Protein AF-A0A379U625-F1 (afdb_monomer)

Radius of gyration: 15.31 Å; Cα contacts (8 Å, |Δi|>4): 90; chains: 1; bounding box: 39×29×34 Å

pLDDT: mean 89.84, std 6.22, range [55.31, 96.25]

Sequence (88 aa):
MVWTPRTLADALNNIADLDIEYNKSSLIIKMNDYGDLPLTVLFTSQQIIIETYICPANTIRDTAEFNVFLLRNQKVLPLSSVGITRVK

Secondary structure (DSSP, 8-state):
----HHHHHHHHTTSTTEEEEE-SSEEEEEEGGGTSEEEEEEE-SS-EEEEE----GGG-S-HHHHHHHHHHHTTT-TT---------

InterPro domains:
  IPR019231 Protein of unknown function DUF2170 [PF09938] (3-87)

Nearest PDB structures (foldseek):
  8q8o-assembly1_A-2  TM=7.115E-01  e=6.789E-04  Pseudomonas aeruginosa UCBPP-PA14
  1t6a-assembly1_A  TM=2.688E-01  e=3.675E-01  Geobacillus stearothermophilus
  3ju0-assembly1_A  TM=3.404E-01  e=1.310E+00  Pectobacterium atrosepticum

Mean predicted aligned error: 4.79 Å

Solvent-accessible surface area (backbone atoms only — not comparable to full-atom values): 5664 Å² total; per-residue (Å²): 133,87,86,43,46,63,63,49,50,67,66,49,69,80,47,81,62,57,51,78,48,70,53,95,54,34,31,41,37,28,32,54,89,64,77,53,40,55,36,42,35,38,64,55,99,87,51,76,47,77,47,69,82,90,71,66,76,88,76,50,90,54,60,67,63,52,48,54,52,56,69,65,44,36,80,81,38,78,91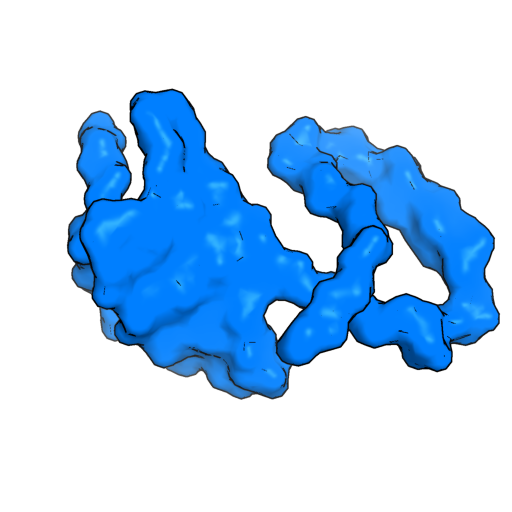,61,86,86,82,91,78,83,85,130

Foldseek 3Di:
DADFLVNVCVVCVPPPQWDWDDDRFWIWIQRNVVVRWIWIWGDDPPDIDIDTDDDPPVVDPDPPVVVVVV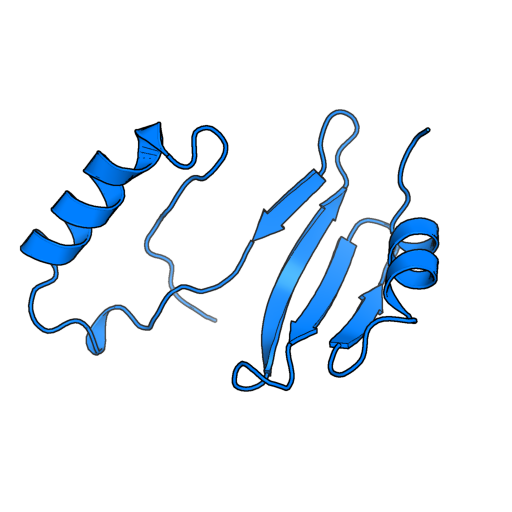VVCCVVVVPDDDDDDDDD

Structure (mmCIF, N/CA/C/O backbone):
data_AF-A0A379U625-F1
#
_entry.id   AF-A0A379U625-F1
#
loop_
_atom_site.group_PDB
_atom_site.id
_atom_site.type_symbol
_atom_site.label_atom_id
_atom_site.label_alt_id
_atom_site.label_comp_id
_atom_site.label_asym_id
_atom_site.label_entity_id
_atom_site.label_seq_id
_atom_site.pdbx_PDB_ins_code
_atom_site.Cartn_x
_atom_site.Cartn_y
_atom_site.Cartn_z
_atom_site.occupancy
_atom_site.B_iso_or_equiv
_atom_site.auth_seq_id
_atom_site.auth_comp_id
_atom_site.auth_asym_id
_atom_site.auth_atom_id
_atom_site.pdbx_PDB_model_num
ATOM 1 N N . MET A 1 1 ? 21.887 -5.832 -4.831 1.00 55.31 1 MET A N 1
ATOM 2 C CA . MET A 1 1 ? 21.162 -5.992 -6.110 1.00 55.31 1 MET A CA 1
ATOM 3 C C . MET A 1 1 ? 20.219 -4.808 -6.229 1.00 55.31 1 MET A C 1
ATOM 5 O O . MET A 1 1 ? 19.468 -4.585 -5.290 1.00 55.31 1 MET A O 1
ATOM 9 N N . VAL A 1 2 ? 20.332 -3.984 -7.274 1.00 80.06 2 VAL A N 1
ATOM 10 C CA . VAL A 1 2 ? 19.458 -2.810 -7.445 1.00 80.06 2 VAL A CA 1
ATOM 11 C C . VAL A 1 2 ? 18.188 -3.284 -8.143 1.00 80.06 2 VAL A C 1
ATOM 13 O O . VAL A 1 2 ? 18.252 -3.722 -9.289 1.00 80.06 2 VAL A O 1
ATOM 16 N N . TRP A 1 3 ? 17.055 -3.261 -7.446 1.00 86.88 3 TRP A N 1
ATOM 17 C CA . TRP A 1 3 ? 15.760 -3.551 -8.053 1.00 86.88 3 TRP A CA 1
ATOM 18 C C . TRP A 1 3 ? 15.405 -2.453 -9.057 1.00 86.88 3 TRP A C 1
ATOM 20 O O . TRP A 1 3 ? 15.418 -1.269 -8.727 1.00 86.88 3 TRP A O 1
ATOM 30 N N . THR A 1 4 ? 15.076 -2.853 -10.279 1.00 89.44 4 THR A N 1
ATOM 31 C CA . THR A 1 4 ? 14.492 -1.984 -11.309 1.00 89.44 4 THR A CA 1
ATOM 32 C C . THR A 1 4 ? 12.998 -2.291 -11.459 1.00 89.44 4 THR A C 1
ATOM 34 O O . THR A 1 4 ? 12.597 -3.420 -11.145 1.00 89.44 4 THR A O 1
ATOM 37 N N . PRO A 1 5 ? 12.178 -1.358 -11.989 1.00 90.50 5 PRO A N 1
ATOM 38 C CA . PRO A 1 5 ? 10.765 -1.623 -12.267 1.00 90.50 5 PRO A CA 1
ATOM 39 C C . PRO A 1 5 ? 10.551 -2.910 -13.068 1.00 90.50 5 PRO A C 1
ATOM 41 O O . PRO A 1 5 ? 9.717 -3.731 -12.705 1.00 90.50 5 PRO A O 1
ATOM 44 N N . ARG A 1 6 ? 11.381 -3.134 -14.095 1.00 90.75 6 ARG A N 1
ATOM 45 C CA . ARG A 1 6 ? 11.315 -4.327 -14.944 1.00 90.75 6 ARG A CA 1
ATOM 46 C C . ARG A 1 6 ? 11.651 -5.605 -14.182 1.00 90.75 6 ARG A C 1
ATOM 48 O O . ARG A 1 6 ? 10.877 -6.546 -14.210 1.00 90.75 6 ARG A O 1
ATOM 55 N N . THR A 1 7 ? 12.779 -5.633 -13.473 1.00 92.06 7 THR A N 1
ATOM 56 C CA . THR A 1 7 ? 13.193 -6.837 -12.731 1.00 92.06 7 THR A CA 1
ATOM 57 C C . THR A 1 7 ? 12.216 -7.194 -11.615 1.00 92.06 7 THR A C 1
ATOM 59 O O . THR A 1 7 ? 12.067 -8.368 -11.298 1.00 92.06 7 THR A O 1
ATOM 62 N N . LEU A 1 8 ? 11.569 -6.193 -11.004 1.00 91.88 8 LEU A N 1
ATOM 63 C CA . LEU A 1 8 ? 10.534 -6.441 -10.005 1.00 91.88 8 LEU A CA 1
ATOM 64 C C . LEU A 1 8 ? 9.250 -6.962 -10.663 1.00 91.88 8 LEU A C 1
ATOM 66 O O . LEU A 1 8 ? 8.697 -7.939 -10.176 1.00 91.88 8 LEU A O 1
ATOM 70 N N . ALA A 1 9 ? 8.819 -6.37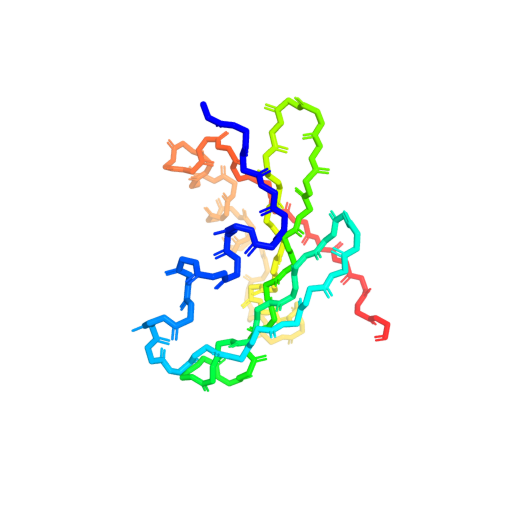4 -11.783 1.00 91.88 9 ALA A N 1
ATOM 71 C CA . ALA A 1 9 ? 7.677 -6.873 -12.552 1.00 91.88 9 ALA A CA 1
ATOM 72 C C . ALA A 1 9 ? 7.882 -8.334 -12.988 1.00 91.88 9 ALA A C 1
ATOM 74 O O . ALA A 1 9 ? 7.035 -9.178 -12.720 1.00 91.88 9 ALA A O 1
ATOM 75 N N . ASP A 1 10 ? 9.049 -8.653 -13.555 1.00 92.19 10 ASP A N 1
ATOM 76 C CA . ASP A 1 10 ? 9.403 -10.012 -13.983 1.00 92.19 10 ASP A CA 1
ATOM 77 C C . ASP A 1 10 ? 9.352 -11.017 -12.818 1.00 92.19 10 ASP A C 1
ATOM 79 O O . ASP A 1 10 ? 8.916 -12.154 -12.995 1.00 92.19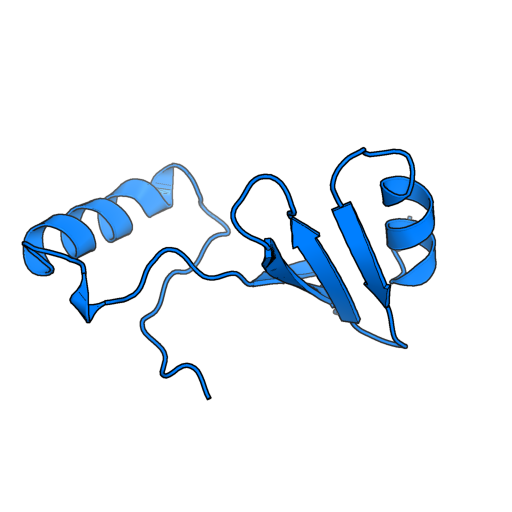 10 ASP A O 1
ATOM 83 N N . ALA A 1 11 ? 9.764 -10.600 -11.615 1.00 91.88 11 ALA A N 1
ATOM 84 C CA . ALA A 1 11 ? 9.707 -11.437 -10.418 1.00 91.88 11 ALA A CA 1
ATOM 85 C C . ALA A 1 11 ? 8.272 -11.653 -9.906 1.00 91.88 11 ALA A C 1
ATOM 87 O O . ALA A 1 11 ? 7.958 -12.732 -9.401 1.00 91.88 11 ALA A O 1
ATOM 88 N N . LEU A 1 12 ? 7.411 -10.642 -10.037 1.00 91.25 12 LEU A N 1
ATOM 89 C CA . LEU A 1 12 ? 6.027 -10.669 -9.564 1.00 91.25 12 LEU A CA 1
ATOM 90 C C . LEU A 1 12 ? 5.059 -11.341 -10.551 1.00 91.25 12 LEU A C 1
ATOM 92 O O . LEU A 1 12 ? 4.012 -11.804 -10.118 1.00 91.25 12 LEU A O 1
ATOM 96 N N . ASN A 1 13 ? 5.420 -11.476 -11.832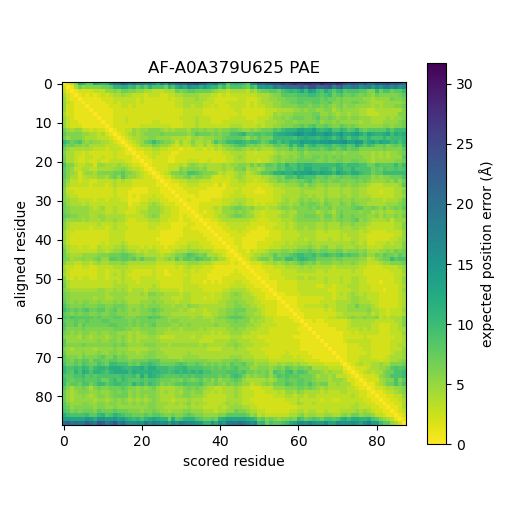 1.00 87.31 13 ASN A N 1
ATOM 97 C CA . ASN A 1 13 ? 4.582 -12.092 -12.875 1.00 87.31 13 ASN A CA 1
ATOM 98 C C . ASN A 1 13 ? 4.118 -13.532 -12.575 1.00 87.31 13 ASN A C 1
ATOM 100 O O . ASN A 1 13 ? 3.194 -14.021 -13.215 1.00 87.31 13 ASN A O 1
ATOM 104 N N . ASN A 1 14 ? 4.768 -14.233 -11.641 1.00 85.94 14 ASN A N 1
ATOM 105 C CA . ASN A 1 14 ? 4.389 -15.597 -11.253 1.00 85.94 14 ASN A CA 1
ATOM 106 C C . ASN A 1 14 ? 3.357 -15.643 -10.113 1.00 85.94 14 ASN A C 1
ATOM 108 O O . ASN A 1 14 ? 2.932 -16.729 -9.722 1.00 85.94 14 ASN A O 1
ATOM 112 N N . ILE A 1 15 ? 2.998 -14.492 -9.541 1.00 87.81 15 ILE A N 1
ATOM 113 C CA . ILE A 1 15 ? 1.970 -14.389 -8.507 1.00 87.81 15 ILE A CA 1
ATOM 114 C C . ILE A 1 15 ? 0.622 -14.245 -9.216 1.00 87.81 15 ILE A C 1
ATOM 116 O O . ILE A 1 15 ? 0.456 -13.366 -10.060 1.00 87.81 15 ILE A O 1
ATOM 120 N N . ALA A 1 16 ? -0.324 -15.125 -8.887 1.00 83.44 16 ALA A N 1
ATOM 121 C CA . ALA A 1 16 ? -1.687 -15.034 -9.398 1.00 83.44 16 ALA A CA 1
ATOM 122 C C . ALA A 1 16 ? -2.380 -13.746 -8.914 1.00 83.44 16 ALA A C 1
ATOM 124 O O . ALA A 1 16 ? -1.994 -13.166 -7.900 1.00 83.44 16 ALA A O 1
ATOM 125 N N . ASP A 1 17 ? -3.401 -13.313 -9.655 1.00 88.75 17 ASP A N 1
ATOM 126 C CA . ASP A 1 17 ? -4.322 -12.239 -9.251 1.00 88.75 17 ASP A CA 1
ATOM 127 C C . ASP A 1 17 ? -3.687 -10.840 -9.111 1.00 88.75 17 ASP A C 1
ATOM 129 O O . ASP A 1 17 ? -4.252 -9.942 -8.478 1.00 88.75 17 ASP A O 1
ATOM 133 N N . LEU A 1 18 ? -2.527 -10.638 -9.752 1.00 91.88 18 LEU A N 1
ATOM 134 C CA . LEU A 1 18 ? -1.862 -9.344 -9.898 1.00 91.88 18 LEU A CA 1
ATOM 135 C C . LEU A 1 18 ? -1.809 -8.905 -11.366 1.00 91.88 18 LEU A C 1
ATOM 137 O O . LEU A 1 18 ? -1.138 -9.543 -12.179 1.00 91.88 18 LEU A O 1
ATOM 141 N N . ASP A 1 19 ? -2.401 -7.752 -11.678 1.00 92.31 19 ASP A N 1
ATOM 142 C CA . ASP A 1 19 ? -2.146 -7.071 -12.951 1.00 92.31 19 ASP A CA 1
ATOM 143 C C . ASP A 1 19 ? -1.024 -6.050 -12.763 1.00 92.31 19 ASP A C 1
ATOM 145 O O . ASP A 1 19 ? -1.078 -5.190 -11.879 1.00 92.31 19 ASP A O 1
ATOM 149 N N . ILE A 1 20 ? 0.010 -6.137 -13.599 1.00 93.88 20 ILE A N 1
ATOM 150 C CA . ILE A 1 20 ? 1.245 -5.373 -13.424 1.00 93.88 20 ILE A CA 1
ATOM 151 C C . ILE A 1 20 ? 1.492 -4.468 -14.630 1.00 93.88 20 ILE A C 1
ATOM 153 O O . ILE A 1 20 ? 1.680 -4.928 -15.755 1.00 93.88 20 ILE A O 1
ATOM 157 N N . GLU A 1 21 ? 1.587 -3.167 -14.377 1.00 91.75 21 GLU A N 1
ATOM 158 C CA . GLU A 1 21 ? 1.942 -2.148 -15.363 1.00 91.75 21 GLU A CA 1
ATOM 159 C C . GLU A 1 21 ? 3.201 -1.410 -14.892 1.00 91.75 21 GLU A C 1
ATOM 161 O O . GLU A 1 21 ? 3.252 -0.906 -13.773 1.00 91.75 21 GLU A O 1
ATOM 166 N N . TYR A 1 22 ? 4.244 -1.306 -15.718 1.00 90.38 22 TYR A N 1
ATOM 167 C CA . TYR A 1 22 ? 5.477 -0.606 -15.333 1.00 90.38 22 TYR A CA 1
ATOM 168 C C . TYR A 1 22 ? 5.911 0.443 -16.351 1.00 90.38 22 TYR A C 1
ATOM 170 O O . TYR A 1 22 ? 5.679 0.324 -17.552 1.00 90.38 22 TYR A O 1
ATOM 178 N N . ASN A 1 23 ? 6.600 1.473 -15.861 1.00 89.38 23 ASN A N 1
ATOM 179 C CA . ASN A 1 23 ? 7.271 2.478 -16.679 1.00 89.38 23 ASN A CA 1
ATOM 180 C C . ASN A 1 23 ? 8.747 2.626 -16.253 1.00 89.38 23 ASN A C 1
ATOM 182 O O . ASN A 1 23 ? 9.315 1.750 -15.601 1.00 89.38 23 ASN A O 1
ATOM 186 N N . LYS A 1 24 ? 9.408 3.721 -16.654 1.00 85.00 24 LYS A N 1
ATOM 187 C CA . LYS A 1 24 ? 10.836 3.951 -16.374 1.00 85.00 24 LYS A CA 1
ATOM 188 C C . LYS A 1 24 ? 11.185 4.032 -14.880 1.00 85.00 24 LYS A C 1
ATOM 190 O O . LYS A 1 24 ? 12.304 3.671 -14.529 1.00 85.00 24 LYS A O 1
ATOM 195 N N . SER A 1 25 ? 10.288 4.519 -14.023 1.00 86.62 25 SER A N 1
ATOM 196 C CA . SER A 1 25 ? 10.579 4.810 -12.606 1.00 86.62 25 SER A CA 1
ATOM 197 C C . SER A 1 25 ? 9.493 4.367 -11.626 1.00 86.62 25 SER A C 1
ATOM 199 O O . SER A 1 25 ? 9.674 4.505 -10.416 1.00 86.62 25 SER A O 1
ATOM 201 N N . SER A 1 26 ? 8.374 3.843 -12.120 1.00 91.75 26 SER A N 1
ATOM 202 C CA . SER A 1 26 ? 7.285 3.346 -11.291 1.00 91.75 26 SER A CA 1
ATOM 203 C C . SER A 1 26 ? 6.697 2.048 -11.828 1.00 91.75 26 SER A C 1
ATOM 205 O O . SER A 1 26 ? 6.854 1.694 -12.999 1.00 91.75 26 SER A O 1
ATOM 207 N N . LEU A 1 27 ? 6.000 1.357 -10.940 1.00 94.56 27 LEU A N 1
ATOM 208 C CA . LEU A 1 27 ? 5.274 0.122 -11.178 1.00 94.56 27 LEU A CA 1
ATOM 209 C C . LEU A 1 27 ? 3.908 0.270 -10.498 1.00 94.56 27 LEU A C 1
ATOM 211 O O . LEU A 1 27 ? 3.844 0.662 -9.339 1.00 94.56 27 LEU A O 1
ATOM 215 N N . ILE A 1 28 ? 2.831 0.017 -11.226 1.00 94.62 28 ILE A N 1
ATOM 216 C CA .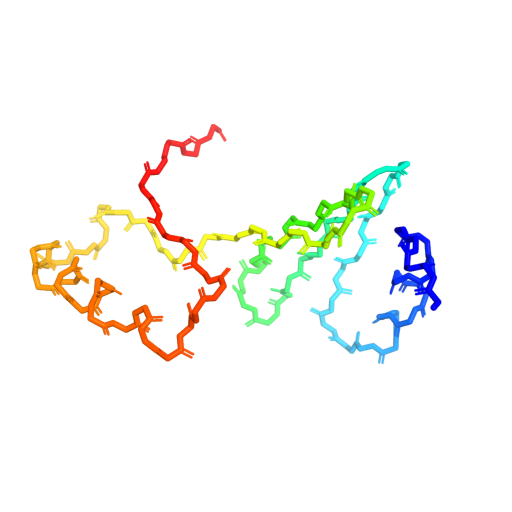 ILE A 1 28 ? 1.466 -0.039 -10.713 1.00 94.62 28 ILE A CA 1
ATOM 217 C C . ILE A 1 28 ? 1.081 -1.512 -10.682 1.00 94.62 28 ILE A C 1
ATOM 219 O O . ILE A 1 28 ? 1.193 -2.205 -11.691 1.00 94.62 28 ILE A O 1
ATOM 223 N N . ILE A 1 29 ? 0.651 -1.983 -9.519 1.00 95.19 29 ILE A N 1
ATOM 224 C CA . ILE A 1 29 ? 0.150 -3.341 -9.323 1.00 95.19 29 ILE A CA 1
ATOM 225 C C . ILE A 1 29 ? -1.322 -3.212 -8.940 1.00 95.19 29 ILE A C 1
ATOM 227 O O . ILE A 1 29 ? -1.634 -2.493 -7.993 1.00 95.19 29 ILE A O 1
ATOM 231 N N . LYS A 1 30 ? -2.222 -3.882 -9.654 1.00 95.06 30 LYS A N 1
ATOM 232 C CA . LYS A 1 30 ? -3.626 -4.015 -9.253 1.00 95.06 30 LYS A CA 1
ATOM 233 C C . LYS A 1 30 ? -3.810 -5.380 -8.612 1.00 95.06 30 LYS A C 1
ATOM 235 O O . LYS A 1 30 ? -3.423 -6.389 -9.193 1.00 95.06 30 LYS A O 1
ATOM 240 N N . MET A 1 31 ? -4.349 -5.393 -7.398 1.00 94.25 31 MET A N 1
ATOM 241 C CA . MET A 1 31 ? -4.674 -6.620 -6.679 1.00 94.25 31 MET A CA 1
ATOM 242 C C . MET A 1 31 ? -6.132 -6.994 -6.952 1.00 94.25 31 MET A C 1
ATOM 244 O O . MET A 1 31 ? -7.039 -6.429 -6.333 1.00 94.25 31 MET A O 1
ATOM 248 N N . ASN A 1 32 ? -6.353 -7.942 -7.858 1.00 91.88 32 ASN A N 1
ATOM 249 C CA . ASN A 1 32 ? -7.689 -8.275 -8.365 1.00 91.88 32 ASN A CA 1
ATOM 250 C C . ASN A 1 32 ? -8.583 -8.868 -7.256 1.00 91.88 32 ASN A C 1
ATOM 252 O O . ASN A 1 32 ? -9.747 -8.495 -7.112 1.00 91.88 32 ASN A O 1
ATOM 256 N N . ASP A 1 33 ? -8.002 -9.672 -6.361 1.00 93.25 33 ASP A N 1
ATOM 257 C CA . ASP A 1 33 ? -8.694 -10.251 -5.197 1.00 93.25 33 ASP A CA 1
ATOM 258 C C . ASP A 1 33 ? -9.112 -9.227 -4.128 1.00 93.25 33 ASP A C 1
ATOM 260 O O . ASP A 1 33 ? -9.916 -9.526 -3.243 1.00 93.25 33 ASP A O 1
ATOM 264 N N . TYR A 1 34 ? -8.586 -8.002 -4.202 1.00 89.12 34 TYR A N 1
ATOM 265 C CA . TYR A 1 34 ? -8.836 -6.932 -3.234 1.00 89.12 34 TYR A CA 1
ATOM 266 C C . TYR A 1 34 ? -9.685 -5.801 -3.825 1.00 89.12 34 TYR A C 1
ATOM 268 O O . TYR A 1 34 ? -9.602 -4.659 -3.375 1.00 89.12 34 TYR A O 1
ATOM 276 N N . GLY A 1 35 ? -10.517 -6.114 -4.824 1.00 88.44 35 GLY A N 1
ATOM 277 C CA . GLY A 1 35 ? -11.367 -5.129 -5.494 1.00 88.44 35 GLY A CA 1
ATOM 278 C C . GLY A 1 35 ? -10.550 -4.165 -6.348 1.00 88.44 35 GLY A C 1
ATOM 279 O O . GLY A 1 35 ? -10.740 -2.952 -6.261 1.00 88.44 35 GLY A O 1
ATOM 280 N 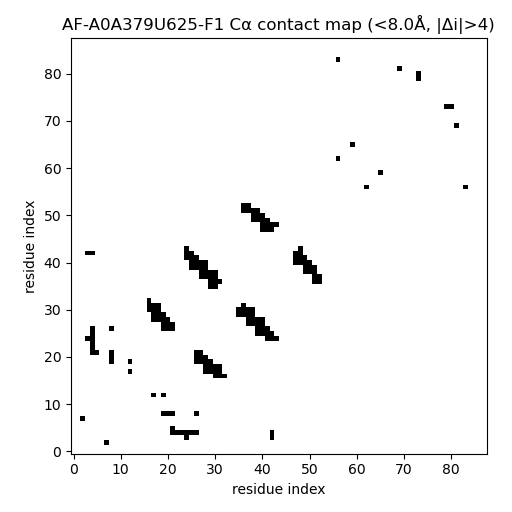N . ASP A 1 36 ? -9.612 -4.718 -7.118 1.00 91.31 36 ASP A N 1
ATOM 281 C CA . ASP A 1 36 ? -8.695 -3.991 -8.000 1.00 91.31 36 ASP A CA 1
ATOM 282 C C . ASP A 1 36 ? -7.854 -2.934 -7.267 1.00 91.31 36 ASP A C 1
ATOM 284 O O . ASP A 1 36 ? -7.542 -1.870 -7.811 1.00 91.31 36 ASP A O 1
ATOM 288 N N . LEU A 1 37 ? -7.486 -3.213 -6.008 1.00 93.06 37 LEU A N 1
ATOM 289 C CA . LEU A 1 37 ? -6.756 -2.269 -5.164 1.00 93.06 37 LEU A CA 1
ATOM 290 C C . LEU A 1 37 ? -5.421 -1.888 -5.830 1.00 93.06 37 LEU A C 1
ATOM 292 O O . LEU A 1 37 ? -4.580 -2.767 -6.050 1.00 93.06 37 LEU A O 1
ATOM 296 N N . PRO A 1 38 ? -5.182 -0.595 -6.122 1.00 93.44 38 PRO A N 1
ATOM 297 C CA . PRO A 1 38 ? -3.941 -0.171 -6.741 1.00 93.44 38 PRO A CA 1
ATOM 298 C C . PRO A 1 38 ? -2.831 -0.004 -5.697 1.00 93.44 38 PRO A C 1
ATOM 300 O O . PRO A 1 38 ? -2.992 0.655 -4.666 1.00 93.44 38 PRO A O 1
ATOM 303 N N . LEU A 1 39 ? -1.662 -0.545 -6.013 1.00 95.06 39 LEU A N 1
ATOM 304 C CA . LEU A 1 39 ? -0.391 -0.307 -5.342 1.00 95.06 39 LEU A CA 1
ATOM 305 C C . LEU A 1 39 ? 0.520 0.448 -6.307 1.00 95.06 39 LEU A C 1
ATOM 307 O O . LEU A 1 39 ? 0.857 -0.052 -7.380 1.00 95.06 39 LEU A O 1
ATOM 311 N N . THR A 1 40 ? 0.951 1.643 -5.919 1.00 95.00 40 THR A N 1
ATOM 312 C CA . THR A 1 40 ? 1.940 2.418 -6.670 1.00 95.00 40 THR A CA 1
ATOM 313 C C . THR A 1 40 ? 3.306 2.225 -6.041 1.00 95.00 40 THR A C 1
ATOM 315 O O . THR A 1 40 ? 3.535 2.598 -4.895 1.00 95.00 40 THR A O 1
ATOM 318 N N . VAL A 1 41 ? 4.230 1.654 -6.800 1.00 95.38 41 VAL A N 1
ATOM 319 C CA . VAL A 1 41 ? 5.603 1.389 -6.386 1.00 95.38 41 VAL A CA 1
ATOM 320 C C . VAL A 1 41 ? 6.525 2.380 -7.091 1.00 95.38 41 VAL A C 1
ATOM 322 O O . VAL A 1 41 ? 6.607 2.419 -8.320 1.00 95.38 41 VAL A O 1
ATOM 325 N N . LEU A 1 42 ? 7.226 3.193 -6.308 1.00 94.00 42 LEU A N 1
ATOM 326 C CA . LEU A 1 42 ? 8.162 4.215 -6.763 1.00 94.00 42 LEU A CA 1
ATOM 327 C C . LEU A 1 42 ? 9.587 3.805 -6.408 1.00 94.00 42 LEU A C 1
ATOM 329 O O . LEU A 1 42 ? 9.895 3.485 -5.259 1.00 94.00 42 LEU A O 1
ATOM 333 N N . PHE A 1 43 ? 10.473 3.863 -7.395 1.00 92.25 43 PHE A N 1
ATOM 334 C CA . PHE A 1 43 ? 11.880 3.530 -7.222 1.00 92.25 43 PHE A CA 1
ATOM 335 C C . PHE A 1 43 ? 12.686 4.814 -7.042 1.00 92.25 43 PHE A C 1
ATOM 337 O O . PHE A 1 43 ? 12.731 5.663 -7.931 1.00 92.25 43 PHE A O 1
ATOM 344 N N . THR A 1 44 ? 13.342 4.952 -5.894 1.00 88.69 44 THR A N 1
ATOM 345 C CA . THR A 1 44 ? 14.319 6.019 -5.645 1.00 88.69 44 THR A CA 1
ATOM 346 C C . THR A 1 44 ? 15.733 5.440 -5.646 1.00 88.69 44 THR A C 1
ATOM 348 O O . THR A 1 44 ? 15.921 4.225 -5.684 1.00 88.69 44 THR A O 1
ATOM 351 N N . SER A 1 45 ? 16.751 6.298 -5.578 1.00 85.75 45 SER A N 1
ATOM 352 C CA . SER A 1 45 ? 18.147 5.851 -5.501 1.00 85.75 45 SER A CA 1
ATOM 353 C C . SER A 1 45 ? 18.472 5.069 -4.223 1.00 85.75 45 SER A C 1
ATOM 355 O O . SER A 1 45 ? 19.445 4.319 -4.212 1.00 85.75 45 SER A O 1
ATOM 357 N N . GLN A 1 46 ? 17.682 5.238 -3.157 1.00 87.62 46 GLN A N 1
ATOM 358 C CA . GLN A 1 46 ? 17.983 4.690 -1.832 1.00 87.62 46 GLN A CA 1
ATOM 359 C C . GLN A 1 46 ? 16.938 3.692 -1.323 1.00 87.62 46 GLN A C 1
ATOM 361 O O . GLN A 1 46 ? 17.268 2.806 -0.540 1.00 87.62 46 GLN A O 1
ATOM 366 N N . GLN A 1 47 ? 15.688 3.821 -1.763 1.00 89.25 47 GLN A N 1
ATOM 367 C CA . GLN A 1 47 ? 14.571 3.016 -1.275 1.00 89.25 47 GLN A CA 1
ATOM 368 C C . GLN A 1 47 ? 13.482 2.817 -2.333 1.00 89.25 47 GLN A C 1
ATOM 370 O O . GLN A 1 47 ? 13.373 3.579 -3.298 1.00 89.25 47 GLN A O 1
ATOM 375 N N . ILE A 1 48 ? 12.647 1.808 -2.110 1.00 92.06 48 ILE A N 1
ATOM 376 C CA . ILE A 1 48 ? 11.396 1.600 -2.836 1.00 92.06 48 ILE A CA 1
ATOM 377 C C . ILE A 1 48 ? 10.264 2.081 -1.934 1.00 92.06 48 ILE A C 1
ATOM 379 O O . ILE A 1 48 ? 10.190 1.680 -0.774 1.00 92.06 48 ILE A O 1
ATOM 383 N N . ILE A 1 49 ? 9.403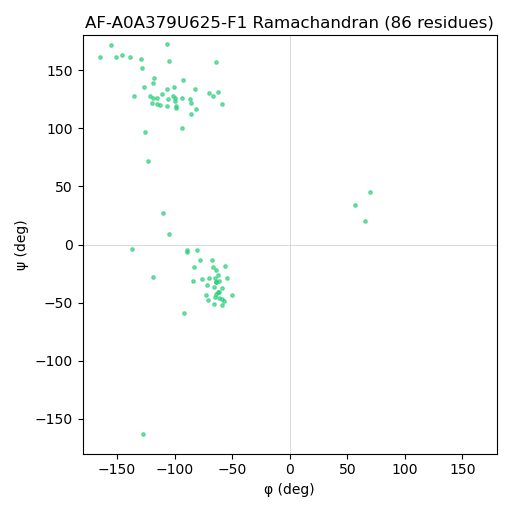 2.944 -2.461 1.00 93.38 49 ILE A N 1
ATOM 384 C CA . ILE A 1 49 ? 8.230 3.464 -1.757 1.00 93.38 49 ILE A CA 1
ATOM 385 C C . ILE A 1 49 ? 7.000 2.796 -2.357 1.00 93.38 49 ILE A C 1
ATOM 387 O O . ILE A 1 49 ? 6.887 2.718 -3.577 1.00 93.38 49 ILE A O 1
ATOM 391 N N . ILE A 1 50 ? 6.092 2.323 -1.509 1.00 94.56 50 ILE A N 1
ATOM 392 C CA . ILE A 1 50 ? 4.824 1.723 -1.926 1.00 94.56 50 ILE A CA 1
ATOM 393 C C . ILE A 1 50 ? 3.697 2.566 -1.337 1.00 94.56 50 ILE A C 1
ATOM 395 O O . ILE A 1 50 ? 3.669 2.805 -0.131 1.00 94.56 50 ILE A O 1
ATOM 399 N N . GLU A 1 51 ? 2.784 3.015 -2.188 1.00 94.38 51 GLU A N 1
ATOM 400 C CA . GLU A 1 51 ? 1.596 3.779 -1.817 1.00 94.38 51 GLU A CA 1
ATOM 401 C C . GLU A 1 51 ? 0.334 3.014 -2.223 1.00 94.38 51 GLU A C 1
ATOM 403 O O . GLU A 1 51 ? 0.270 2.422 -3.301 1.00 94.38 51 GLU A O 1
ATOM 408 N N . THR A 1 52 ? -0.676 3.022 -1.355 1.00 94.12 52 THR A N 1
ATOM 409 C CA . THR A 1 52 ? -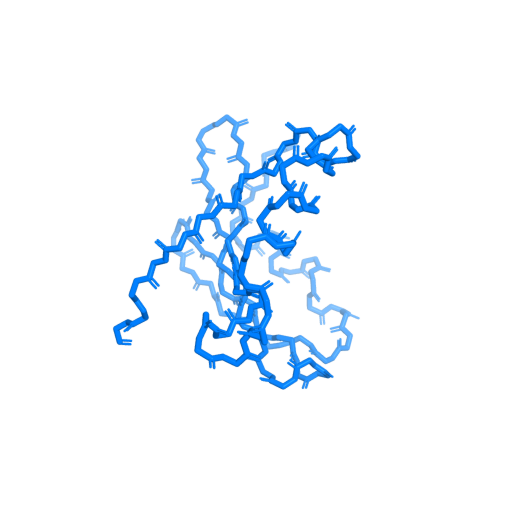1.996 2.443 -1.625 1.00 94.12 52 THR A CA 1
ATOM 410 C C . THR A 1 52 ? -3.066 3.111 -0.764 1.00 94.12 52 THR A C 1
ATOM 412 O O . THR A 1 52 ? -2.760 3.890 0.143 1.00 94.12 52 THR A O 1
ATOM 415 N N . TYR A 1 53 ? -4.328 2.799 -1.043 1.00 91.81 53 TYR A N 1
ATOM 416 C CA . TYR A 1 53 ? -5.474 3.292 -0.294 1.00 91.81 53 TYR A CA 1
ATOM 417 C C . TYR A 1 53 ? -5.867 2.313 0.815 1.00 91.81 53 TYR A C 1
ATOM 419 O O . TYR A 1 53 ? -5.851 1.103 0.627 1.00 91.81 53 TYR A O 1
ATOM 427 N N . ILE A 1 54 ? -6.261 2.847 1.974 1.00 90.44 54 ILE A N 1
ATOM 428 C CA . ILE A 1 54 ? -6.782 2.037 3.086 1.00 90.44 54 ILE A CA 1
ATOM 429 C C . ILE A 1 54 ? -8.303 1.928 2.980 1.00 90.44 54 ILE A C 1
ATOM 431 O O . ILE A 1 54 ? -8.855 0.837 2.902 1.00 90.44 54 ILE A O 1
ATOM 435 N N . CYS A 1 55 ? -8.991 3.070 3.002 1.00 89.75 55 CYS A N 1
ATOM 436 C CA . CYS A 1 55 ? -10.436 3.162 2.824 1.00 89.75 55 CYS A CA 1
ATOM 437 C C . CYS A 1 55 ? -10.854 4.616 2.539 1.00 89.75 55 CYS A C 1
ATOM 439 O O . CYS A 1 55 ? -10.103 5.550 2.851 1.00 89.75 55 CYS A O 1
ATOM 441 N N . PRO A 1 56 ? -12.055 4.841 1.980 1.00 91.06 56 PRO A N 1
ATOM 442 C CA . PRO A 1 56 ? -12.647 6.169 1.905 1.00 91.06 56 PRO A CA 1
ATOM 443 C C . PRO A 1 56 ? -12.896 6.757 3.300 1.00 91.06 56 PRO A C 1
ATOM 445 O O . PRO A 1 56 ? -13.526 6.140 4.158 1.00 91.06 56 PRO A O 1
ATOM 448 N N . ALA A 1 57 ? -12.468 7.999 3.530 1.00 91.56 57 ALA A N 1
ATOM 449 C CA . ALA A 1 57 ? -12.646 8.638 4.836 1.00 91.56 57 ALA A CA 1
ATOM 450 C C . ALA A 1 57 ? -14.129 8.821 5.225 1.00 91.56 57 ALA A C 1
ATOM 452 O O . ALA A 1 57 ? -14.460 8.855 6.406 1.00 91.56 57 ALA A O 1
ATOM 453 N N . ASN A 1 58 ? -15.030 8.914 4.240 1.00 92.06 58 ASN A N 1
ATOM 454 C CA . ASN A 1 58 ? -16.471 9.079 4.452 1.00 92.06 58 ASN A CA 1
ATOM 455 C C . ASN A 1 58 ? -17.200 7.784 4.855 1.00 92.06 58 ASN A C 1
ATOM 457 O O . ASN A 1 58 ? -18.345 7.861 5.290 1.00 92.06 58 ASN A O 1
ATOM 461 N N . THR A 1 59 ? -16.569 6.612 4.727 1.00 93.62 59 THR A N 1
ATOM 462 C CA . THR A 1 59 ? -17.144 5.334 5.183 1.00 93.62 59 THR A CA 1
ATOM 463 C C . THR A 1 59 ? -16.783 5.013 6.634 1.00 93.62 59 THR A C 1
ATOM 465 O O . THR A 1 59 ? -17.280 4.041 7.199 1.00 93.62 59 THR A O 1
ATOM 468 N N . ILE A 1 60 ? -15.915 5.818 7.254 1.00 94.75 60 ILE A N 1
ATOM 469 C CA . ILE A 1 60 ? -15.456 5.614 8.627 1.00 94.75 60 ILE A CA 1
ATOM 470 C C . ILE A 1 60 ? -16.503 6.175 9.592 1.00 94.75 60 ILE A C 1
ATOM 472 O O . ILE A 1 60 ? -16.750 7.378 9.628 1.00 94.75 60 ILE A O 1
ATOM 476 N N . ARG A 1 61 ? -17.102 5.295 10.402 1.00 94.88 61 ARG A N 1
ATOM 477 C CA . ARG A 1 61 ? -18.121 5.669 11.395 1.00 94.88 61 ARG A CA 1
ATOM 478 C C . ARG A 1 61 ? -17.566 6.566 12.506 1.00 94.88 61 ARG A C 1
ATOM 480 O O . ARG A 1 61 ? -18.214 7.543 12.864 1.00 94.88 61 ARG A O 1
ATOM 487 N N . ASP A 1 62 ? -16.401 6.217 13.051 1.00 96.25 62 ASP A N 1
ATOM 488 C CA . ASP A 1 62 ? -15.703 6.990 14.084 1.00 96.25 62 ASP A CA 1
ATOM 489 C C . ASP A 1 62 ? -14.269 7.277 13.625 1.00 96.25 62 ASP A C 1
ATOM 491 O O . ASP A 1 62 ? -13.364 6.445 13.715 1.00 96.25 62 ASP A O 1
ATOM 495 N N . THR A 1 63 ? -14.073 8.467 13.062 1.00 93.56 63 THR A N 1
ATOM 496 C CA . THR A 1 63 ? -12.767 8.893 12.551 1.00 93.56 63 THR A CA 1
ATOM 497 C C . THR A 1 63 ? -11.769 9.154 13.673 1.00 93.56 63 THR A C 1
ATOM 499 O O . THR A 1 63 ? -10.571 8.974 13.465 1.00 93.56 63 THR A O 1
ATOM 502 N N . ALA A 1 64 ? -12.227 9.546 14.864 1.00 94.44 64 ALA A N 1
ATOM 503 C CA . ALA A 1 64 ? -11.349 9.816 15.993 1.00 94.44 64 ALA A CA 1
ATOM 504 C C . ALA A 1 64 ? -10.753 8.512 16.534 1.00 94.44 64 ALA A C 1
ATOM 506 O O . ALA A 1 64 ? -9.533 8.418 16.694 1.00 94.44 64 ALA A O 1
ATOM 507 N N . GLU A 1 65 ? -11.587 7.492 16.743 1.00 95.19 65 GLU A N 1
ATOM 508 C CA . GLU A 1 65 ? -11.139 6.168 17.179 1.00 95.19 65 GLU A CA 1
ATOM 509 C C . GLU A 1 65 ? -10.188 5.539 16.151 1.00 95.19 65 GLU A C 1
ATOM 511 O O . GLU A 1 65 ? -9.094 5.086 16.505 1.00 95.19 65 GLU A O 1
ATOM 516 N N . PHE A 1 66 ? -10.547 5.590 14.865 1.00 93.38 66 PHE A N 1
ATOM 517 C CA . PHE A 1 66 ? -9.713 5.048 13.794 1.00 93.38 66 PHE A CA 1
ATOM 518 C C . PHE A 1 66 ? -8.354 5.759 13.680 1.00 93.38 66 PHE A C 1
ATOM 520 O O . PHE A 1 66 ? -7.319 5.106 13.536 1.00 93.38 66 PHE A O 1
ATOM 527 N N . ASN A 1 67 ? -8.316 7.087 13.823 1.00 92.19 67 ASN A N 1
ATOM 528 C CA . ASN A 1 67 ? -7.060 7.840 13.821 1.00 92.19 67 ASN A CA 1
ATOM 529 C C . ASN A 1 67 ? -6.166 7.456 15.008 1.00 92.19 67 ASN A C 1
ATOM 531 O O . ASN A 1 67 ? -4.962 7.264 14.838 1.00 92.19 67 ASN A O 1
ATOM 535 N N . VAL A 1 68 ? -6.739 7.297 16.207 1.00 93.50 68 VAL A N 1
ATOM 536 C CA . VAL A 1 68 ? -5.986 6.832 17.384 1.00 93.50 68 VAL A CA 1
ATOM 537 C C . VAL A 1 68 ? -5.429 5.428 17.151 1.00 93.50 68 VAL A C 1
ATOM 539 O O . VAL A 1 68 ? -4.275 5.166 17.502 1.00 93.50 68 VAL A O 1
ATOM 542 N N . PHE A 1 69 ? -6.209 4.537 16.534 1.00 91.50 69 PHE A N 1
ATOM 543 C CA . PHE A 1 69 ? -5.750 3.207 16.146 1.00 91.50 69 PHE A CA 1
ATOM 544 C C . PHE A 1 69 ? -4.549 3.282 15.192 1.00 91.50 69 PHE A C 1
ATOM 546 O O . PHE A 1 69 ? -3.509 2.689 15.484 1.00 91.50 69 PHE A O 1
ATOM 553 N N . LEU A 1 70 ? -4.637 4.050 14.102 1.00 90.19 70 LEU A N 1
ATOM 554 C CA . LEU A 1 70 ? -3.539 4.191 13.139 1.00 90.19 70 LEU A CA 1
ATOM 555 C C . LEU A 1 70 ? -2.259 4.735 13.790 1.00 90.19 70 LEU A C 1
ATOM 557 O O . LEU A 1 70 ? -1.187 4.151 13.630 1.00 90.19 70 LEU A O 1
ATOM 561 N N . LEU A 1 71 ? -2.371 5.800 14.590 1.00 89.44 71 LEU A N 1
ATOM 562 C CA . LEU A 1 71 ? -1.224 6.441 15.243 1.00 89.44 71 LEU A CA 1
ATOM 563 C C . LEU A 1 71 ? -0.525 5.524 16.257 1.00 89.44 71 LEU A C 1
ATOM 565 O O . LEU A 1 71 ? 0.691 5.596 16.430 1.00 89.44 71 LEU A O 1
ATOM 569 N N . ARG A 1 72 ? -1.265 4.630 16.924 1.00 90.50 72 ARG A N 1
ATOM 570 C CA . ARG A 1 72 ? -0.677 3.658 17.863 1.00 90.50 72 ARG A CA 1
ATOM 571 C C . ARG A 1 72 ? 0.025 2.499 17.158 1.00 90.50 72 ARG A C 1
ATOM 573 O O . ARG A 1 72 ? 0.998 1.969 17.696 1.00 90.50 72 ARG A O 1
ATOM 580 N N . ASN A 1 73 ? -0.435 2.123 15.966 1.00 86.75 73 ASN A N 1
ATOM 581 C CA . ASN A 1 73 ? 0.109 0.996 15.208 1.00 86.75 73 ASN A CA 1
ATOM 582 C C . ASN A 1 73 ? 1.399 1.318 14.436 1.00 86.75 73 ASN A C 1
ATOM 584 O O . ASN A 1 73 ? 2.036 0.397 13.930 1.00 86.75 73 ASN A O 1
ATOM 588 N N . GLN A 1 74 ? 1.867 2.573 14.424 1.00 80.75 74 GLN A N 1
ATOM 589 C CA . GLN A 1 74 ? 3.165 2.938 13.834 1.00 80.75 74 GLN A CA 1
ATOM 590 C C . GLN A 1 74 ? 4.333 2.108 14.403 1.00 80.75 74 GLN A C 1
ATOM 592 O O . GLN A 1 74 ? 5.308 1.840 13.709 1.00 80.75 74 GLN A O 1
ATOM 597 N N . LYS A 1 75 ? 4.233 1.640 15.655 1.00 80.62 75 LYS A N 1
ATOM 598 C CA . LYS A 1 75 ? 5.247 0.756 16.256 1.00 80.62 75 LYS A CA 1
ATOM 599 C C . LYS A 1 75 ? 5.348 -0.612 15.572 1.00 80.62 75 LYS A C 1
ATOM 601 O O . LYS A 1 75 ? 6.411 -1.219 15.607 1.00 80.62 75 LYS A O 1
ATOM 606 N N . VAL A 1 76 ? 4.252 -1.095 14.989 1.00 85.44 76 VAL A N 1
ATOM 607 C CA . VAL A 1 76 ? 4.188 -2.374 14.266 1.00 85.44 76 VAL A CA 1
ATOM 608 C C . VAL A 1 76 ? 4.666 -2.198 12.822 1.00 85.44 76 VAL A C 1
ATOM 610 O O . VAL A 1 76 ? 5.267 -3.107 12.257 1.00 85.44 76 VAL A O 1
ATOM 613 N N . LEU A 1 77 ? 4.450 -1.011 12.248 1.00 82.25 77 LEU A N 1
ATOM 614 C CA . LEU A 1 77 ? 4.799 -0.664 10.871 1.00 82.25 77 LEU A CA 1
ATOM 615 C C . LEU A 1 77 ? 5.733 0.563 10.834 1.00 82.25 77 LEU A C 1
ATOM 617 O O . LEU A 1 77 ? 5.316 1.654 10.441 1.00 82.25 77 LEU A O 1
ATOM 621 N N . PRO A 1 78 ? 7.008 0.416 11.241 1.00 82.19 78 PRO A N 1
ATOM 622 C CA . PRO A 1 78 ? 7.911 1.547 11.487 1.00 82.19 78 PRO A CA 1
ATOM 623 C C . PRO A 1 78 ? 8.283 2.348 10.231 1.00 82.19 78 PRO A C 1
ATOM 625 O O . PRO A 1 78 ? 8.726 3.488 10.346 1.00 82.19 78 PRO A O 1
ATOM 628 N N . LEU A 1 79 ? 8.112 1.764 9.041 1.00 89.38 79 LEU A N 1
ATOM 629 C CA . LEU A 1 79 ? 8.389 2.399 7.747 1.00 89.38 79 LEU A CA 1
ATOM 630 C C . LEU A 1 79 ? 7.113 2.815 7.006 1.00 89.38 79 LEU A C 1
ATOM 632 O O . LEU A 1 79 ? 7.174 3.202 5.841 1.00 89.38 79 LEU A O 1
ATOM 636 N N . SER A 1 80 ? 5.959 2.731 7.667 1.00 88.81 80 SER A N 1
ATOM 637 C CA . SER A 1 80 ? 4.683 3.136 7.093 1.00 88.81 80 SER A CA 1
ATOM 638 C C . SER A 1 80 ? 4.284 4.516 7.597 1.00 88.81 80 SER A C 1
ATOM 640 O O . SER A 1 80 ? 4.367 4.823 8.785 1.00 88.81 80 SER A O 1
ATOM 642 N N . SER A 1 81 ? 3.814 5.341 6.668 1.00 90.38 81 SER A N 1
ATOM 643 C CA . SER A 1 81 ? 3.154 6.611 6.948 1.00 90.38 81 SER A CA 1
ATOM 644 C C . SER A 1 81 ? 1.729 6.535 6.419 1.00 90.38 81 SER A C 1
ATOM 646 O O . SER A 1 81 ? 1.488 5.925 5.378 1.00 90.38 81 SER A O 1
ATOM 648 N N . VAL A 1 82 ? 0.787 7.138 7.139 1.00 91.31 82 VAL A N 1
ATOM 649 C CA . VAL A 1 82 ? -0.626 7.172 6.759 1.00 91.31 82 VAL A CA 1
ATOM 650 C C . VAL A 1 82 ? -1.088 8.620 6.751 1.00 91.31 82 VAL A C 1
ATOM 652 O O . VAL A 1 82 ? -0.779 9.386 7.662 1.00 91.31 82 VAL A O 1
ATOM 655 N N . GLY A 1 83 ? -1.836 8.994 5.718 1.00 90.75 83 GLY A N 1
ATOM 656 C CA . GLY A 1 83 ? -2.384 10.332 5.559 1.00 90.75 83 GLY A CA 1
ATOM 657 C C . GLY A 1 83 ? -3.744 10.300 4.876 1.00 90.75 83 GLY A C 1
ATOM 658 O O . GLY A 1 83 ? -4.128 9.307 4.262 1.00 90.75 83 GLY A O 1
ATOM 659 N N . ILE A 1 84 ? -4.473 11.407 4.989 1.00 92.12 84 ILE A N 1
ATOM 660 C CA . ILE A 1 84 ? -5.747 11.610 4.299 1.00 92.12 84 ILE A CA 1
ATOM 661 C C . ILE A 1 84 ? -5.471 12.473 3.071 1.00 92.12 84 ILE A C 1
ATOM 663 O O . ILE A 1 84 ? -4.946 13.579 3.193 1.00 92.12 84 ILE A O 1
ATOM 667 N N . THR A 1 85 ? -5.842 11.980 1.892 1.00 91.31 85 THR A N 1
ATOM 668 C CA . THR A 1 85 ? -5.685 12.697 0.622 1.00 91.31 85 THR A CA 1
ATOM 669 C C . THR A 1 85 ? -6.994 12.719 -0.160 1.00 91.31 85 THR A C 1
ATOM 671 O O . THR A 1 85 ? -7.892 11.911 0.082 1.00 91.31 85 THR A O 1
ATOM 674 N N . ARG A 1 86 ? -7.118 13.657 -1.103 1.00 89.31 86 ARG A N 1
ATOM 675 C CA . ARG A 1 86 ? -8.211 13.645 -2.079 1.00 89.31 86 ARG A CA 1
ATOM 676 C C . ARG A 1 86 ? -7.803 12.755 -3.244 1.00 89.31 86 ARG A C 1
ATOM 678 O O . ARG A 1 86 ? -6.795 13.027 -3.892 1.00 89.31 86 ARG A O 1
ATOM 685 N N . VAL A 1 87 ? -8.604 11.730 -3.513 1.00 79.25 87 VAL A N 1
ATOM 686 C CA . VAL A 1 87 ? -8.495 10.953 -4.751 1.00 79.25 87 VAL A CA 1
ATOM 687 C C . VAL A 1 87 ? -8.976 11.855 -5.893 1.00 79.25 87 VAL A C 1
ATOM 689 O O . VAL A 1 87 ? -9.998 12.530 -5.743 1.00 79.25 87 VAL A O 1
ATOM 692 N N . LYS A 1 88 ? -8.184 11.956 -6.962 1.00 59.56 88 LYS A N 1
ATOM 693 C CA . LYS A 1 88 ? -8.540 12.704 -8.174 1.00 59.56 88 LYS A CA 1
ATOM 694 C C . LYS A 1 88 ? -9.321 11.827 -9.134 1.00 59.56 88 LYS A C 1
ATOM 696 O O . LYS A 1 88 ? -9.001 10.621 -9.184 1.00 59.56 88 LYS A O 1
#

Organism: Salmonella diarizonae (NCBI:txid59204)